Protein AF-A0A524HEV1-F1 (afdb_monomer_lite)

Foldseek 3Di:
DDDDDDPDDDDPVVVVVCVVVVVVVVPPDDDDDDDDPPPDPDPDDDPDDDDPPDPPPPPPDPDPDPDPPPDKDWDKDWDDWPFADPPDDDDVPDDDDTDTDMDGPIRDDDDPVDDDDDPDDDDPDDDD

Structure (mmCIF, N/CA/C/O backbone):
data_AF-A0A524HEV1-F1
#
_entry.id   AF-A0A524HEV1-F1
#
loop_
_atom_site.group_PDB
_atom_site.id
_atom_site.type_symbol
_atom_site.label_atom_id
_atom_site.label_alt_id
_atom_site.label_comp_id
_atom_site.label_asym_id
_atom_site.label_entity_id
_atom_site.label_seq_id
_atom_site.pdbx_PDB_ins_code
_atom_site.Cartn_x
_atom_site.Cartn_y
_atom_site.Cartn_z
_atom_site.occupancy
_atom_site.B_iso_or_equiv
_atom_site.auth_seq_id
_atom_site.auth_comp_id
_atom_site.auth_asym_id
_atom_site.auth_atom_id
_atom_site.pdbx_PDB_model_num
ATOM 1 N N . MET A 1 1 ? -58.837 -70.033 -0.507 1.00 38.84 1 MET A N 1
ATOM 2 C CA . MET A 1 1 ? -57.383 -69.985 -0.245 1.00 38.84 1 MET A CA 1
ATOM 3 C C . MET A 1 1 ? -57.008 -68.541 0.084 1.00 38.84 1 MET A C 1
ATOM 5 O O . MET A 1 1 ? -57.307 -67.668 -0.712 1.00 38.84 1 MET A O 1
ATOM 9 N N . THR A 1 2 ? -56.490 -68.334 1.303 1.00 41.75 2 THR A N 1
ATOM 10 C CA . THR A 1 2 ? -55.691 -67.195 1.828 1.00 41.75 2 THR A CA 1
ATOM 11 C C . THR A 1 2 ? -56.186 -65.741 1.677 1.00 41.75 2 THR A C 1
ATOM 13 O O . THR A 1 2 ? -55.829 -65.034 0.746 1.00 41.75 2 THR A O 1
ATOM 16 N N . ASN A 1 3 ? -56.967 -65.327 2.681 1.00 40.72 3 ASN A N 1
ATOM 17 C CA . ASN A 1 3 ? -56.810 -64.178 3.596 1.00 40.72 3 ASN A CA 1
ATOM 18 C C . ASN A 1 3 ? -56.110 -62.867 3.124 1.00 40.72 3 ASN A C 1
ATOM 20 O O . ASN A 1 3 ? -54.906 -62.891 2.861 1.00 40.72 3 ASN A O 1
ATOM 24 N N . PRO A 1 4 ? -56.803 -61.707 3.148 1.00 53.88 4 PRO A N 1
ATOM 25 C CA . PRO A 1 4 ? -56.199 -60.380 3.007 1.00 53.88 4 PRO A CA 1
ATOM 26 C C . PRO A 1 4 ? -55.561 -59.894 4.321 1.00 53.88 4 PRO A C 1
ATOM 28 O O . PRO A 1 4 ? -56.116 -60.053 5.407 1.00 53.88 4 PRO A O 1
ATOM 31 N N . LEU A 1 5 ? -54.375 -59.291 4.214 1.00 53.72 5 LEU A N 1
ATOM 32 C CA . LEU A 1 5 ? -53.616 -58.749 5.339 1.00 53.72 5 LEU A CA 1
ATOM 33 C C . LEU A 1 5 ? -54.269 -57.468 5.880 1.00 53.72 5 LEU A C 1
ATOM 35 O O . LEU A 1 5 ? -54.279 -56.423 5.235 1.00 53.72 5 LEU A O 1
ATOM 39 N N . GLU A 1 6 ? -54.778 -57.584 7.103 1.00 50.62 6 GLU A N 1
ATOM 40 C CA . GLU A 1 6 ? -55.087 -56.510 8.047 1.00 50.62 6 GLU A CA 1
ATOM 41 C C . GLU A 1 6 ? -53.934 -55.490 8.152 1.00 50.62 6 GLU A C 1
ATOM 43 O O . GLU A 1 6 ? -52.842 -55.802 8.635 1.00 50.62 6 GLU A O 1
ATOM 48 N N . MET A 1 7 ? -54.185 -54.240 7.750 1.00 52.22 7 MET A N 1
ATOM 49 C CA . MET A 1 7 ? -53.297 -53.113 8.038 1.00 52.22 7 MET A CA 1
ATOM 50 C C . MET A 1 7 ? -53.567 -52.601 9.454 1.00 52.22 7 MET A C 1
ATOM 52 O O . MET A 1 7 ? -54.513 -51.860 9.714 1.00 52.22 7 MET A O 1
ATOM 56 N N . LYS A 1 8 ? -52.714 -53.014 10.391 1.00 59.47 8 LYS A N 1
ATOM 57 C CA . LYS A 1 8 ? -52.804 -52.647 11.804 1.00 59.47 8 LYS A CA 1
ATOM 58 C C . LYS A 1 8 ? -52.299 -51.217 12.030 1.00 59.47 8 LYS A C 1
ATOM 60 O O . LYS A 1 8 ? -51.117 -50.933 11.855 1.00 59.47 8 LYS A O 1
ATOM 65 N N . ASN A 1 9 ? -53.205 -50.341 12.467 1.00 54.00 9 ASN A N 1
ATOM 66 C CA . ASN A 1 9 ? -52.960 -48.954 12.874 1.00 54.00 9 ASN A CA 1
ATOM 67 C C . ASN A 1 9 ? -51.729 -48.802 13.788 1.00 54.00 9 ASN A C 1
ATOM 69 O O . ASN A 1 9 ? -51.741 -49.189 14.963 1.00 54.00 9 ASN A O 1
ATOM 73 N N . ILE A 1 10 ? -50.685 -48.170 13.254 1.00 58.56 10 ILE A N 1
ATOM 74 C CA . ILE A 1 10 ? -49.459 -47.824 13.975 1.00 58.56 10 ILE A CA 1
ATOM 75 C C . ILE A 1 10 ? -49.755 -46.622 14.878 1.00 58.56 10 ILE A C 1
ATOM 77 O O . ILE A 1 10 ? -50.141 -45.548 14.422 1.00 58.56 10 ILE A O 1
ATOM 81 N N . ARG A 1 11 ? -49.606 -46.807 16.195 1.00 59.12 11 ARG A N 1
ATOM 82 C CA . ARG A 1 11 ? -49.895 -45.766 17.192 1.00 59.12 11 ARG A CA 1
ATOM 83 C C . ARG A 1 11 ? -48.795 -44.684 17.178 1.00 59.12 11 ARG A C 1
ATOM 85 O O . ARG A 1 11 ? -47.620 -45.029 17.311 1.00 59.12 11 ARG A O 1
ATOM 92 N N . PRO A 1 12 ? -49.138 -43.381 17.162 1.00 56.44 12 PRO A N 1
ATOM 93 C CA . PRO A 1 12 ? -48.182 -42.272 16.995 1.00 56.44 12 PRO A CA 1
ATOM 94 C C . PRO A 1 12 ? -47.154 -42.132 18.135 1.00 56.44 12 PRO A C 1
ATOM 96 O O . PRO A 1 12 ? -46.107 -41.516 17.964 1.00 56.44 12 PRO A O 1
ATOM 99 N N . LYS A 1 13 ? -47.400 -42.753 19.297 1.00 51.25 13 LYS A N 1
ATOM 100 C CA . LYS A 1 13 ? -46.475 -42.737 20.445 1.00 51.25 13 LYS A CA 1
ATOM 101 C C . LYS A 1 13 ? -45.233 -43.624 20.263 1.00 51.25 13 LYS A C 1
ATOM 103 O O . LYS A 1 13 ? -44.279 -43.464 21.021 1.00 51.25 13 LYS A O 1
ATOM 108 N N . LEU A 1 14 ? -45.226 -44.539 19.287 1.00 54.47 14 LEU A N 1
ATOM 109 C CA . LEU A 1 14 ? -44.059 -45.383 18.995 1.00 54.47 14 LEU A CA 1
ATOM 110 C C . LEU A 1 14 ? -42.977 -44.607 18.218 1.00 54.47 14 LEU A C 1
ATOM 112 O O . LEU A 1 14 ? -41.791 -44.799 18.464 1.00 54.47 14 LEU A O 1
ATOM 116 N N . LEU A 1 15 ? -43.388 -43.666 17.357 1.00 57.69 15 LEU A N 1
ATOM 117 C CA . LEU A 1 15 ? -42.491 -42.835 16.542 1.00 57.69 15 LEU A CA 1
ATOM 118 C C . LEU A 1 15 ? -41.665 -41.852 17.391 1.00 57.69 15 LEU A C 1
ATOM 120 O O . LEU A 1 15 ? -40.486 -41.644 17.128 1.00 57.69 15 LEU A O 1
ATOM 124 N N . ILE A 1 16 ? -42.244 -41.315 18.469 1.00 58.25 16 ILE A N 1
ATOM 125 C CA . ILE A 1 16 ? -41.573 -40.340 19.351 1.00 58.25 16 ILE A CA 1
ATOM 126 C C . ILE A 1 16 ? -40.484 -41.004 20.215 1.00 58.25 16 ILE A C 1
ATOM 128 O O . ILE A 1 16 ? -39.473 -40.382 20.526 1.00 58.25 16 ILE A O 1
ATOM 132 N N . ARG A 1 17 ? -40.646 -42.285 20.578 1.00 57.84 17 ARG A N 1
ATOM 133 C CA . ARG A 1 17 ? -39.644 -43.030 21.366 1.00 57.84 17 ARG A CA 1
ATOM 134 C C . ARG A 1 17 ? -38.478 -43.565 20.534 1.00 57.84 17 ARG A C 1
ATOM 136 O O . ARG A 1 17 ? -37.418 -43.821 21.093 1.00 57.84 17 ARG A O 1
ATOM 143 N N . ALA A 1 18 ? -38.660 -43.715 19.224 1.00 58.12 18 ALA A N 1
ATOM 144 C CA . ALA A 1 18 ? -37.612 -44.165 18.309 1.00 58.12 18 ALA A CA 1
ATOM 145 C C . ALA A 1 18 ? -36.705 -43.018 17.821 1.00 58.12 18 ALA A C 1
ATOM 147 O O . ALA A 1 18 ? -35.584 -43.267 17.388 1.00 58.12 18 ALA A O 1
ATOM 148 N N . TRP A 1 19 ? -37.153 -41.763 17.937 1.00 60.06 19 TRP A N 1
ATOM 149 C CA . TRP A 1 19 ? -36.406 -40.577 17.507 1.00 60.06 19 TRP A CA 1
ATOM 150 C C . TRP A 1 19 ? -35.032 -40.393 18.184 1.00 60.06 19 TRP A C 1
ATOM 152 O O . TRP A 1 19 ? -34.064 -40.155 17.463 1.00 60.06 19 TRP A O 1
ATOM 162 N N . PRO A 1 20 ? -34.867 -40.532 19.518 1.00 58.53 20 PRO A N 1
ATOM 163 C CA . PRO A 1 20 ? -33.542 -40.386 20.126 1.00 58.53 20 PRO A CA 1
ATOM 164 C C . PRO A 1 20 ? -32.585 -41.526 19.736 1.00 58.53 20 PRO A C 1
ATOM 166 O O . PRO A 1 20 ? -31.384 -41.302 19.650 1.00 58.53 20 PRO A O 1
ATOM 169 N N . LEU A 1 21 ? -33.102 -42.723 19.429 1.00 61.69 21 LEU A N 1
ATOM 170 C CA . LEU A 1 21 ? -32.310 -43.860 18.936 1.00 61.69 21 LEU A CA 1
ATOM 171 C C . LEU A 1 21 ? -31.855 -43.664 17.480 1.00 61.69 21 LEU A C 1
ATOM 173 O O . LEU A 1 21 ? -30.720 -43.994 17.146 1.00 61.69 21 LEU A O 1
ATOM 177 N N . LEU A 1 22 ? -32.703 -43.073 16.632 1.00 62.91 22 LEU A N 1
ATOM 178 C CA . LEU A 1 22 ? -32.360 -42.725 15.248 1.00 62.91 22 LEU A CA 1
ATOM 179 C C . LEU A 1 22 ? -31.273 -41.632 15.183 1.00 62.91 22 LEU A C 1
ATOM 181 O O . LEU A 1 22 ? -30.400 -41.670 14.320 1.00 62.91 22 LEU A O 1
ATOM 185 N N . LEU A 1 23 ? -31.301 -40.682 16.122 1.00 62.47 23 LEU A N 1
ATOM 186 C CA . LEU A 1 23 ? -30.361 -39.558 16.180 1.00 62.47 23 LEU A CA 1
ATOM 187 C C . LEU A 1 23 ? -28.955 -39.983 16.648 1.00 62.47 23 LEU A C 1
ATOM 189 O O . LEU A 1 23 ? -27.964 -39.434 16.178 1.00 62.47 23 LEU A O 1
ATOM 193 N N . VAL A 1 24 ? -28.857 -41.007 17.506 1.00 63.34 24 VAL A N 1
ATOM 194 C CA . VAL A 1 24 ? -27.575 -41.632 17.888 1.00 63.34 24 VAL A CA 1
ATOM 195 C C . VAL A 1 24 ? -26.977 -42.441 16.728 1.00 63.34 24 VAL A C 1
ATOM 197 O O . VAL A 1 24 ? -25.763 -42.442 16.548 1.00 63.34 24 VAL A O 1
ATOM 200 N N . PHE A 1 25 ? -27.810 -43.075 15.895 1.00 61.59 25 PHE A N 1
ATOM 201 C CA . PHE A 1 25 ? -27.349 -43.856 14.739 1.00 61.59 25 PHE A CA 1
ATOM 202 C C . PHE A 1 25 ? -26.768 -42.982 13.608 1.00 61.59 25 PHE A C 1
ATOM 204 O O . PHE A 1 25 ? -25.887 -43.432 12.882 1.00 61.59 25 PHE A O 1
ATOM 211 N N . LEU A 1 26 ? -27.209 -41.723 13.483 1.00 61.78 26 LEU A N 1
ATOM 212 C CA . LEU A 1 26 ? -26.690 -40.763 12.495 1.00 61.78 26 LEU A CA 1
ATOM 213 C C . LEU A 1 26 ? -25.335 -40.135 12.877 1.00 61.78 26 LEU A C 1
ATOM 215 O O . LEU A 1 26 ? -24.694 -39.532 12.021 1.00 61.78 26 LEU A O 1
ATOM 219 N N . LEU A 1 27 ? -24.882 -40.270 14.130 1.00 61.09 27 LEU A N 1
ATOM 220 C CA . LEU A 1 27 ? -23.619 -39.687 14.614 1.00 61.09 27 LEU A CA 1
ATOM 221 C C . LEU A 1 27 ? -22.425 -40.658 14.580 1.00 61.09 27 LEU A C 1
ATOM 223 O O . LEU A 1 27 ? -21.313 -40.267 14.934 1.00 61.09 27 LEU A O 1
ATOM 227 N N . VAL A 1 28 ? -22.605 -41.901 14.123 1.00 67.00 28 VAL A N 1
ATOM 228 C CA . VAL A 1 28 ? -21.487 -42.838 13.916 1.00 67.00 28 VAL A CA 1
ATOM 229 C C . VAL A 1 28 ? -20.881 -42.594 12.531 1.00 67.00 28 VAL A C 1
ATOM 231 O O . VAL A 1 28 ? -21.165 -43.296 11.564 1.00 67.00 28 VAL A O 1
ATOM 234 N N . GLY A 1 29 ? -20.057 -41.550 12.430 1.00 59.09 29 GLY A N 1
ATOM 235 C CA . GLY A 1 29 ? -19.165 -41.336 11.292 1.00 59.09 29 GLY A CA 1
ATOM 236 C C . GLY A 1 29 ? -18.064 -42.400 11.267 1.00 59.09 29 GLY A C 1
ATOM 237 O O . GLY A 1 29 ? -17.481 -42.730 12.300 1.00 59.09 29 GLY A O 1
ATOM 238 N N . CYS A 1 30 ? -17.804 -42.965 10.088 1.00 64.69 30 CYS A N 1
ATOM 239 C CA . CYS A 1 30 ? -16.790 -43.995 9.885 1.00 64.69 30 CYS A CA 1
ATOM 240 C C . CYS A 1 30 ? -15.384 -43.492 10.245 1.00 64.69 30 CYS A C 1
ATOM 242 O O . CYS A 1 30 ? -14.970 -42.397 9.872 1.00 64.69 30 CYS A O 1
ATOM 244 N N . GLN A 1 31 ? -14.670 -44.350 10.967 1.00 67.06 31 GLN A N 1
ATOM 245 C CA . GLN A 1 31 ? -13.319 -44.178 11.483 1.00 67.06 31 GLN A CA 1
ATOM 246 C C . GLN A 1 31 ? -12.291 -44.208 10.340 1.00 67.06 31 GLN A C 1
ATOM 248 O O . GLN A 1 31 ? -12.446 -44.966 9.381 1.00 67.06 31 GLN A O 1
ATOM 253 N N . SER A 1 32 ? -11.231 -43.407 10.458 1.00 60.97 32 SER A N 1
ATOM 254 C CA . SER A 1 32 ? -10.091 -43.388 9.538 1.00 60.97 32 SER A CA 1
ATOM 255 C C . SER A 1 32 ? -9.393 -44.751 9.524 1.00 60.97 32 SER A C 1
ATOM 257 O O . SER A 1 32 ? -8.624 -45.078 10.427 1.00 60.97 32 SER A O 1
ATOM 259 N N . GLY A 1 33 ? -9.657 -45.556 8.497 1.00 60.47 33 GLY A N 1
ATOM 260 C CA . GLY A 1 33 ? -8.910 -46.779 8.229 1.00 60.47 33 GLY A CA 1
ATOM 261 C C . GLY A 1 33 ? -7.529 -46.447 7.670 1.00 60.47 33 GLY A C 1
ATOM 262 O O . GLY A 1 33 ? -7.362 -46.368 6.457 1.00 60.47 33 GLY A O 1
ATOM 263 N N . ALA A 1 34 ? -6.540 -46.256 8.542 1.00 64.50 34 ALA A N 1
ATOM 264 C CA . ALA A 1 34 ? -5.137 -46.312 8.151 1.00 64.50 34 ALA A CA 1
ATOM 265 C C . ALA A 1 34 ? -4.753 -47.789 7.973 1.00 64.50 34 ALA A C 1
ATOM 267 O O . ALA A 1 34 ? -4.568 -48.512 8.949 1.00 64.50 34 ALA A O 1
ATOM 268 N N . SER A 1 35 ? -4.678 -48.249 6.726 1.00 57.31 35 SER A N 1
ATOM 269 C CA . SER A 1 35 ? -3.949 -49.473 6.388 1.00 57.31 35 SER A CA 1
ATOM 270 C C . SER A 1 35 ? -2.595 -49.038 5.850 1.00 57.31 35 SER A C 1
ATOM 272 O O . SER A 1 35 ? -2.481 -48.602 4.711 1.00 57.31 35 SER A O 1
ATOM 274 N N . ASP A 1 36 ? -1.592 -49.075 6.721 1.00 62.78 36 ASP A N 1
ATOM 275 C CA . ASP A 1 36 ? -0.192 -48.952 6.335 1.00 62.78 36 ASP A CA 1
ATOM 276 C C . ASP A 1 36 ? 0.254 -50.306 5.762 1.00 62.78 36 ASP A C 1
ATOM 278 O O . ASP A 1 36 ? 0.287 -51.294 6.507 1.00 62.78 36 ASP A O 1
ATOM 282 N N . PRO A 1 37 ? 0.539 -50.438 4.455 1.00 64.69 37 PRO A N 1
ATOM 283 C CA . PRO A 1 37 ? 1.265 -51.598 3.986 1.00 64.69 37 PRO A CA 1
ATOM 284 C C . PRO A 1 37 ? 2.713 -51.442 4.448 1.00 64.69 37 PRO A C 1
ATOM 286 O O . PRO A 1 37 ? 3.479 -50.661 3.888 1.00 64.69 37 PRO A O 1
ATOM 289 N N . THR A 1 38 ? 3.109 -52.226 5.451 1.00 62.16 38 THR A N 1
ATOM 290 C CA . THR A 1 38 ? 4.520 -52.443 5.775 1.00 62.16 38 THR A CA 1
ATOM 291 C C . THR A 1 38 ? 5.216 -53.062 4.560 1.00 62.16 38 THR A C 1
ATOM 293 O O . THR A 1 38 ? 5.269 -54.281 4.396 1.00 62.16 38 THR A O 1
ATOM 296 N N . ILE A 1 39 ? 5.746 -52.214 3.680 1.00 65.44 39 ILE A N 1
ATOM 297 C CA . ILE A 1 39 ? 6.718 -52.608 2.668 1.00 65.44 39 ILE A CA 1
ATOM 298 C C . ILE A 1 39 ? 8.006 -52.900 3.434 1.00 65.44 39 ILE A C 1
ATOM 300 O O . ILE A 1 39 ? 8.683 -51.989 3.907 1.00 65.44 39 ILE A O 1
ATOM 304 N N . THR A 1 40 ? 8.334 -54.181 3.592 1.00 68.56 40 THR A N 1
ATOM 305 C CA . THR A 1 40 ? 9.695 -54.581 3.959 1.00 68.56 40 THR A CA 1
ATOM 306 C C . THR A 1 40 ? 10.595 -54.219 2.779 1.00 68.56 40 THR A C 1
ATOM 308 O O . THR A 1 40 ? 10.350 -54.724 1.683 1.00 68.56 40 THR A O 1
ATOM 311 N N . PRO A 1 41 ? 11.603 -53.344 2.937 1.00 65.56 41 PRO A N 1
ATOM 312 C CA . PRO A 1 41 ? 12.548 -53.094 1.865 1.00 65.56 41 PRO A CA 1
ATOM 313 C C . PRO A 1 41 ? 13.375 -54.365 1.666 1.00 65.56 41 PRO A C 1
ATOM 315 O O . PRO A 1 41 ? 14.167 -54.743 2.530 1.00 65.56 41 PRO A O 1
ATOM 318 N N . GLU A 1 42 ? 13.175 -55.046 0.542 1.00 68.88 42 GLU A N 1
ATOM 319 C CA . GLU A 1 42 ? 14.110 -56.058 0.069 1.00 68.88 42 GLU A CA 1
ATOM 320 C C . GLU A 1 42 ? 15.434 -55.342 -0.226 1.00 68.88 42 GLU A C 1
ATOM 322 O O . GLU A 1 42 ? 15.500 -54.419 -1.042 1.00 68.88 42 GLU A O 1
ATOM 327 N N . ALA A 1 43 ? 16.486 -55.699 0.509 1.00 69.12 43 ALA A N 1
ATOM 328 C CA . ALA A 1 43 ? 17.812 -55.138 0.307 1.00 69.12 43 ALA A CA 1
ATOM 329 C C . ALA A 1 43 ? 18.392 -55.690 -1.002 1.00 69.12 43 ALA A C 1
ATOM 331 O O . ALA A 1 43 ? 19.134 -56.672 -1.011 1.00 69.12 43 ALA A O 1
ATOM 332 N N . HIS A 1 44 ? 18.054 -55.059 -2.124 1.00 66.56 44 HIS A N 1
ATOM 333 C CA . HIS A 1 44 ? 18.763 -55.274 -3.375 1.00 66.56 44 HIS A CA 1
ATOM 334 C C . HIS A 1 44 ? 20.168 -54.674 -3.244 1.00 66.56 44 HIS A C 1
ATOM 336 O O . HIS A 1 44 ? 20.337 -53.468 -3.064 1.00 66.56 44 HIS A O 1
ATOM 342 N N . PHE A 1 45 ? 21.189 -55.527 -3.323 1.00 68.81 45 PHE A N 1
ATOM 343 C CA . PHE A 1 45 ? 22.583 -55.108 -3.402 1.00 68.81 45 PHE A CA 1
ATOM 344 C C . PHE A 1 45 ? 22.811 -54.360 -4.725 1.00 68.81 45 PHE A C 1
ATOM 346 O O . PHE A 1 45 ? 22.853 -54.972 -5.792 1.00 68.81 45 PHE A O 1
ATOM 353 N N . LEU A 1 46 ? 22.944 -53.034 -4.660 1.00 64.00 46 LEU A N 1
ATOM 354 C CA . LEU A 1 46 ? 23.457 -52.226 -5.764 1.00 64.00 46 LEU A CA 1
ATOM 355 C C . LEU A 1 46 ? 24.993 -52.199 -5.654 1.00 64.00 46 LEU A C 1
ATOM 357 O O . LEU A 1 46 ? 25.505 -51.782 -4.613 1.00 64.00 46 LEU A O 1
ATOM 361 N N . PRO A 1 47 ? 25.752 -52.636 -6.676 1.00 74.25 47 PRO A N 1
ATOM 362 C CA . PRO A 1 47 ? 27.203 -52.488 -6.662 1.00 74.25 47 PRO A CA 1
ATOM 363 C C . PRO A 1 47 ? 27.570 -50.992 -6.632 1.00 74.25 47 PRO A C 1
ATOM 365 O O . PRO A 1 47 ? 26.917 -50.201 -7.321 1.00 74.25 47 PRO A O 1
ATOM 368 N N . PRO A 1 48 ? 28.619 -50.571 -5.899 1.00 62.97 48 PRO A N 1
ATOM 369 C CA . PRO A 1 48 ? 29.087 -49.193 -5.965 1.00 62.97 48 PRO A CA 1
ATOM 370 C C . PRO A 1 48 ? 29.563 -48.904 -7.391 1.00 62.97 48 PRO A C 1
ATOM 372 O O . PRO A 1 48 ? 30.533 -49.498 -7.856 1.00 62.97 48 PRO A O 1
ATOM 375 N N . THR A 1 49 ? 28.870 -48.012 -8.098 1.00 66.12 49 THR A N 1
ATOM 376 C CA . THR A 1 49 ? 29.282 -47.565 -9.432 1.00 66.12 49 THR A CA 1
ATOM 377 C C . THR A 1 49 ? 29.402 -46.045 -9.442 1.00 66.12 49 THR A C 1
ATOM 379 O O . THR A 1 49 ? 28.413 -45.342 -9.267 1.00 66.12 49 THR A O 1
ATOM 382 N N . ALA A 1 50 ? 30.643 -45.607 -9.679 1.00 60.62 50 ALA A N 1
ATOM 383 C CA . ALA A 1 50 ? 31.175 -44.246 -9.781 1.00 60.62 50 ALA A CA 1
ATOM 384 C C . ALA A 1 50 ? 31.248 -43.424 -8.476 1.00 60.62 50 ALA A C 1
ATOM 386 O O . ALA A 1 50 ? 30.265 -42.930 -7.936 1.00 60.62 50 ALA A O 1
ATOM 387 N N . ASP A 1 51 ? 32.492 -43.263 -8.033 1.00 58.97 51 ASP A N 1
ATOM 388 C CA . ASP A 1 51 ? 32.986 -42.390 -6.975 1.00 58.97 51 ASP A CA 1
ATOM 389 C C . ASP A 1 51 ? 32.762 -40.899 -7.319 1.00 58.97 51 ASP A C 1
ATOM 391 O O . ASP A 1 51 ? 33.302 -40.423 -8.323 1.00 58.97 51 ASP A O 1
ATOM 395 N N . PRO A 1 52 ? 32.004 -40.121 -6.524 1.00 61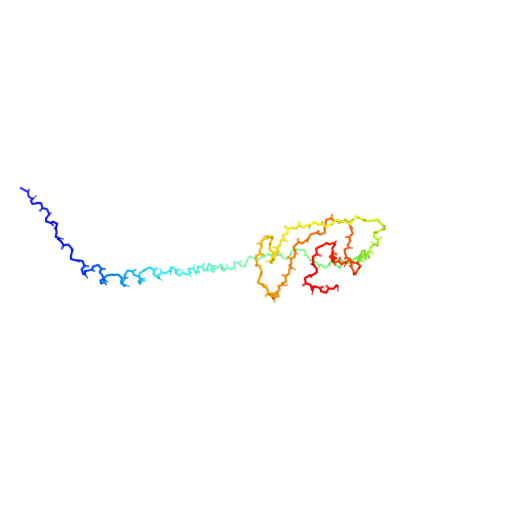.00 52 PRO A N 1
ATOM 396 C CA . PRO A 1 52 ? 31.963 -38.670 -6.641 1.00 61.00 52 PRO A CA 1
ATOM 397 C C . PRO A 1 52 ? 33.146 -38.056 -5.876 1.00 61.00 52 PRO A C 1
ATOM 399 O O . PRO A 1 52 ? 32.964 -37.262 -4.958 1.00 61.00 52 PRO A O 1
ATOM 402 N N . SER A 1 53 ? 34.371 -38.420 -6.250 1.00 62.09 53 SER A N 1
ATOM 403 C CA . SER A 1 53 ? 35.594 -37.801 -5.731 1.00 62.09 53 SER A CA 1
ATOM 404 C C . SER A 1 53 ? 36.436 -37.256 -6.880 1.00 62.09 53 SER A C 1
ATOM 406 O O . SER A 1 53 ? 37.600 -37.585 -7.085 1.00 62.09 53 SER A O 1
ATOM 408 N N . ALA A 1 54 ? 35.818 -36.372 -7.658 1.00 63.03 54 ALA A N 1
ATOM 409 C CA . ALA A 1 54 ? 36.545 -35.257 -8.236 1.00 63.03 54 ALA A CA 1
ATOM 410 C C . ALA A 1 54 ? 36.113 -34.013 -7.451 1.00 63.03 54 ALA A C 1
ATOM 412 O O . ALA A 1 54 ? 34.910 -33.739 -7.398 1.00 63.03 54 ALA A O 1
ATOM 413 N N . PRO A 1 55 ? 37.029 -33.239 -6.842 1.00 59.78 55 PRO A N 1
ATOM 414 C CA . PRO A 1 55 ? 36.676 -31.917 -6.360 1.00 59.78 55 PRO A CA 1
ATOM 415 C C . PRO A 1 55 ? 36.303 -31.082 -7.587 1.00 59.78 55 PRO A C 1
ATOM 417 O O . PRO A 1 55 ? 37.165 -30.571 -8.303 1.00 59.78 55 PRO A O 1
ATOM 420 N N . GLN A 1 56 ? 35.005 -30.964 -7.868 1.00 63.28 56 GLN A N 1
ATOM 421 C CA . GLN A 1 56 ? 34.515 -29.920 -8.749 1.00 63.28 56 GLN A CA 1
ATOM 422 C C . GLN A 1 56 ? 34.750 -28.611 -8.010 1.00 63.28 56 GLN A C 1
ATOM 424 O O . GLN A 1 56 ? 33.949 -28.162 -7.194 1.00 63.28 56 GLN A O 1
ATOM 429 N N . ASN A 1 57 ? 35.902 -28.014 -8.292 1.00 64.94 57 ASN A N 1
ATOM 430 C CA . ASN A 1 57 ? 36.204 -26.638 -7.970 1.00 64.94 57 ASN A CA 1
ATOM 431 C C . ASN A 1 57 ? 35.297 -25.768 -8.856 1.00 64.94 57 ASN A C 1
ATOM 433 O O . ASN A 1 57 ? 35.742 -25.173 -9.837 1.00 64.94 57 ASN A O 1
ATOM 437 N N . ALA A 1 58 ? 33.993 -25.771 -8.568 1.00 65.19 58 ALA A N 1
ATOM 438 C CA . ALA A 1 58 ? 33.053 -24.828 -9.134 1.00 65.19 58 ALA A CA 1
ATOM 439 C C . ALA A 1 58 ? 33.510 -23.457 -8.641 1.00 65.19 58 ALA A C 1
ATOM 441 O O . ALA A 1 58 ? 33.337 -23.109 -7.473 1.00 65.19 58 ALA A O 1
ATOM 442 N N . ALA A 1 59 ? 34.190 -22.715 -9.512 1.00 70.38 59 ALA A N 1
ATOM 443 C CA . ALA A 1 59 ? 34.482 -21.321 -9.258 1.00 70.38 59 ALA A CA 1
ATOM 444 C C . ALA A 1 59 ? 33.151 -20.644 -8.914 1.00 70.38 59 ALA A C 1
ATOM 446 O O . ALA A 1 59 ? 32.204 -20.713 -9.699 1.00 70.38 59 ALA A O 1
ATOM 447 N N . LEU A 1 60 ? 33.069 -20.048 -7.724 1.00 67.56 60 LEU A N 1
ATOM 448 C CA . LEU A 1 60 ? 31.958 -19.191 -7.341 1.00 67.56 60 LEU A CA 1
ATOM 449 C C . LEU A 1 60 ? 31.904 -18.071 -8.384 1.00 67.56 60 LEU A C 1
ATOM 451 O O . LEU A 1 60 ? 32.711 -17.142 -8.336 1.00 67.56 60 LEU A O 1
ATOM 455 N N . LEU A 1 61 ? 31.010 -18.182 -9.371 1.00 74.38 61 LEU A N 1
ATOM 456 C CA . LEU A 1 61 ? 30.687 -17.036 -10.205 1.00 74.38 61 LEU A CA 1
ATOM 457 C C . LEU A 1 61 ? 30.177 -15.957 -9.247 1.00 74.38 61 LEU A C 1
ATOM 459 O O . LEU A 1 61 ? 29.288 -16.249 -8.441 1.00 74.38 61 LEU A O 1
ATOM 463 N N . PRO A 1 62 ? 30.742 -14.739 -9.279 1.00 73.94 62 PRO A N 1
ATOM 464 C CA . PRO A 1 62 ? 30.216 -13.661 -8.466 1.00 73.94 62 PRO A CA 1
ATOM 465 C C . PRO A 1 62 ? 28.744 -13.482 -8.834 1.00 73.94 62 PRO A C 1
ATOM 467 O O . PRO A 1 62 ? 28.414 -13.295 -10.007 1.00 73.94 62 PRO A O 1
ATOM 470 N N . THR A 1 63 ? 27.860 -13.571 -7.838 1.00 77.75 63 THR A N 1
ATOM 471 C CA . THR A 1 63 ? 26.459 -13.185 -7.999 1.00 77.75 63 THR A CA 1
ATOM 472 C C . THR A 1 63 ? 26.455 -11.786 -8.611 1.00 77.75 63 THR A C 1
ATOM 474 O O . THR A 1 63 ? 27.116 -10.904 -8.048 1.00 77.75 63 THR A O 1
ATOM 477 N N . PRO A 1 64 ? 25.793 -11.559 -9.762 1.00 70.88 64 PRO A N 1
ATOM 478 C CA . PRO A 1 64 ? 25.764 -10.232 -10.352 1.00 70.88 64 PRO A CA 1
ATOM 479 C C . PRO A 1 64 ? 25.207 -9.269 -9.304 1.00 70.88 64 PRO A C 1
ATOM 481 O O . PRO A 1 64 ? 24.115 -9.479 -8.773 1.00 70.88 64 PRO A O 1
ATOM 484 N N . LEU A 1 65 ? 25.990 -8.243 -8.964 1.00 71.88 65 LEU A N 1
ATOM 485 C CA . LEU A 1 65 ? 25.518 -7.165 -8.105 1.00 71.88 65 LEU A CA 1
ATOM 486 C C . LEU A 1 65 ? 24.273 -6.561 -8.776 1.00 71.88 65 LEU A C 1
ATOM 488 O O . LEU A 1 65 ? 24.291 -6.417 -10.005 1.00 71.88 65 LEU A O 1
ATOM 492 N N . PRO A 1 66 ? 23.210 -6.207 -8.028 1.00 67.19 66 PRO A N 1
ATOM 493 C CA . PRO A 1 66 ? 22.058 -5.524 -8.602 1.00 67.19 66 PRO A CA 1
ATOM 494 C C . PRO A 1 66 ? 22.541 -4.325 -9.422 1.00 67.19 66 PRO A C 1
ATOM 496 O O . PRO A 1 66 ? 23.111 -3.369 -8.895 1.00 67.19 66 PRO A O 1
ATOM 499 N N . THR A 1 67 ? 22.373 -4.411 -10.740 1.00 63.25 67 THR A N 1
ATOM 500 C CA . THR A 1 67 ? 22.713 -3.328 -11.655 1.00 63.25 67 THR A CA 1
ATOM 501 C C . THR A 1 67 ? 21.581 -2.321 -11.592 1.00 63.25 67 THR A C 1
ATOM 503 O O . THR A 1 67 ? 20.411 -2.662 -11.750 1.00 63.25 67 THR A O 1
ATOM 506 N N . ARG A 1 68 ? 21.913 -1.060 -11.308 1.00 62.28 68 ARG A N 1
ATOM 507 C CA . ARG A 1 68 ? 20.928 0.021 -11.292 1.00 62.28 68 ARG A CA 1
ATOM 508 C C . ARG A 1 68 ? 20.372 0.171 -12.712 1.00 62.28 68 ARG A C 1
ATOM 510 O O . ARG A 1 68 ? 21.095 0.614 -13.601 1.00 62.28 68 ARG A O 1
ATOM 517 N N . GLN A 1 69 ? 19.115 -0.211 -12.931 1.00 66.81 69 GLN A N 1
ATOM 518 C CA . GLN A 1 69 ? 18.433 0.010 -14.207 1.00 66.81 69 GLN A CA 1
ATOM 519 C C . GLN A 1 69 ? 18.283 1.521 -14.417 1.00 66.81 69 GLN A C 1
ATOM 521 O O . GLN A 1 69 ? 17.567 2.190 -13.677 1.00 66.81 69 GLN A O 1
ATOM 526 N N . ALA A 1 70 ? 19.022 2.072 -15.384 1.00 71.38 70 ALA A N 1
ATOM 527 C CA . ALA A 1 70 ? 19.033 3.509 -15.670 1.00 71.38 70 ALA A CA 1
ATOM 528 C C . ALA A 1 70 ? 17.696 4.000 -16.252 1.00 71.38 70 ALA A C 1
ATOM 530 O O . ALA A 1 70 ? 17.334 5.160 -16.075 1.00 71.38 70 ALA A O 1
ATOM 531 N N . SER A 1 71 ? 16.959 3.103 -16.908 1.00 84.31 71 SER A N 1
ATOM 532 C CA . SER A 1 71 ? 15.582 3.295 -17.342 1.00 84.31 71 SER A CA 1
ATOM 533 C C . SER A 1 71 ? 14.745 2.093 -16.912 1.00 84.31 71 SER A C 1
ATOM 535 O O . SER A 1 71 ? 15.131 0.935 -17.089 1.00 84.31 71 SER A O 1
ATOM 537 N N . CYS A 1 72 ? 13.599 2.377 -16.312 1.00 90.81 72 CYS A N 1
ATOM 538 C CA . CYS A 1 72 ? 12.585 1.393 -15.981 1.00 90.81 72 CYS A CA 1
ATOM 539 C C . CYS A 1 72 ? 11.208 2.064 -16.043 1.00 90.81 72 CYS A C 1
ATOM 541 O O . CYS A 1 72 ? 11.102 3.292 -16.051 1.00 90.81 72 CYS A O 1
ATOM 543 N N . GLU A 1 73 ? 10.165 1.251 -16.125 1.00 95.38 73 GLU A N 1
ATOM 544 C CA . GLU A 1 73 ? 8.776 1.685 -16.202 1.00 95.38 73 GLU A CA 1
ATOM 545 C C . GLU A 1 73 ? 8.055 1.332 -14.904 1.00 95.38 73 GLU A C 1
ATOM 547 O O . GLU A 1 73 ? 8.148 0.203 -14.409 1.00 95.38 73 GLU A O 1
ATOM 552 N N . ASN A 1 74 ? 7.348 2.318 -14.356 1.00 94.88 74 ASN A N 1
ATOM 553 C CA . ASN A 1 74 ? 6.520 2.155 -13.174 1.00 94.88 74 ASN A CA 1
ATOM 554 C C . ASN A 1 74 ? 5.142 1.6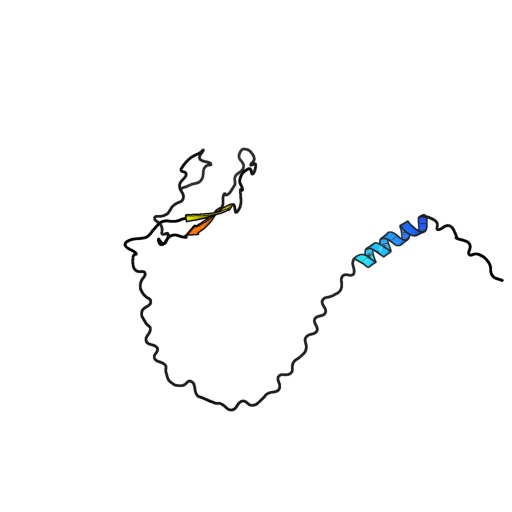62 -13.581 1.00 94.88 74 ASN A C 1
ATOM 556 O O . ASN A 1 74 ? 4.383 2.411 -14.188 1.00 94.88 74 ASN A O 1
ATOM 560 N N . GLN A 1 75 ? 4.806 0.438 -13.187 1.00 96.94 75 GLN A N 1
ATOM 561 C CA . GLN A 1 75 ? 3.488 -0.126 -13.430 1.00 96.94 75 GLN A CA 1
ATOM 562 C C . GLN A 1 75 ? 3.028 -0.916 -12.203 1.00 96.94 75 GLN A C 1
ATOM 564 O O . GLN A 1 75 ? 3.629 -1.914 -11.805 1.00 96.94 75 GLN A O 1
ATOM 569 N N . LEU A 1 76 ? 1.939 -0.447 -11.599 1.00 97.69 76 LEU A N 1
ATOM 570 C CA . LEU A 1 76 ? 1.255 -1.105 -10.494 1.00 97.69 76 LEU A CA 1
ATOM 571 C C . LEU A 1 76 ? -0.094 -1.591 -10.998 1.00 97.69 76 LEU A C 1
ATOM 573 O O . LEU A 1 76 ? -0.827 -0.835 -11.637 1.00 97.69 76 LEU A O 1
ATOM 577 N N . VAL A 1 77 ? -0.441 -2.833 -10.673 1.00 98.31 77 VAL A N 1
ATOM 578 C CA . VAL A 1 77 ? -1.768 -3.371 -10.968 1.00 98.31 77 VAL A CA 1
ATOM 579 C C . VAL A 1 77 ? -2.480 -3.772 -9.687 1.00 98.31 77 VAL A C 1
ATOM 581 O O . VAL A 1 77 ? -1.958 -4.531 -8.871 1.00 98.31 77 VAL A O 1
ATOM 584 N N . PHE A 1 78 ? -3.693 -3.249 -9.525 1.00 98.06 78 PHE A N 1
ATOM 585 C CA . PHE A 1 78 ? -4.620 -3.661 -8.481 1.00 98.06 78 PHE A CA 1
ATOM 586 C C . PHE A 1 78 ? -5.187 -5.049 -8.795 1.00 98.06 78 PHE A C 1
ATOM 588 O O . PHE A 1 78 ? -5.541 -5.339 -9.940 1.00 98.06 78 PHE A O 1
ATOM 595 N N . ARG A 1 79 ? -5.260 -5.912 -7.779 1.00 98.25 79 ARG A N 1
ATOM 596 C CA . ARG A 1 79 ? -5.832 -7.256 -7.900 1.00 98.25 79 ARG A CA 1
ATOM 597 C C . ARG A 1 79 ? -7.094 -7.424 -7.082 1.00 98.25 79 ARG A C 1
ATOM 599 O O . ARG A 1 79 ? -8.056 -7.960 -7.616 1.00 98.25 79 ARG A O 1
ATOM 606 N N . ASP A 1 80 ? -7.062 -7.022 -5.814 1.00 98.50 80 ASP A N 1
ATOM 607 C CA . ASP A 1 80 ? -8.188 -7.258 -4.915 1.00 98.50 80 ASP A CA 1
ATOM 608 C C . ASP A 1 80 ? -8.162 -6.373 -3.664 1.00 98.50 80 ASP A C 1
ATO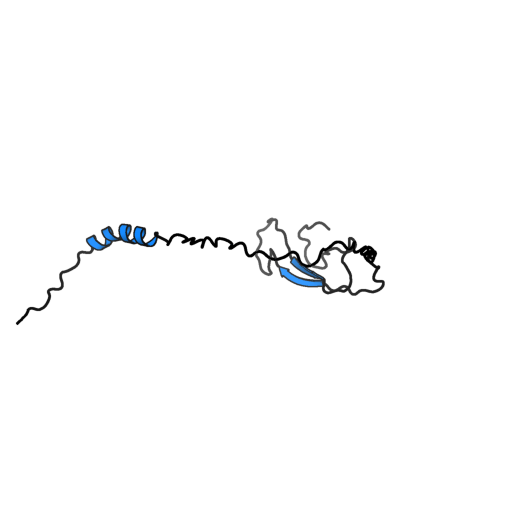M 610 O O . ASP A 1 80 ? -7.097 -5.943 -3.197 1.00 98.50 80 ASP A O 1
ATOM 614 N N . ASP A 1 81 ? -9.341 -6.160 -3.091 1.00 98.44 81 ASP A N 1
ATOM 615 C CA . ASP A 1 81 ? -9.511 -5.617 -1.750 1.00 98.44 81 ASP A CA 1
ATOM 616 C C . ASP A 1 81 ? -9.476 -6.757 -0.730 1.00 98.44 81 ASP A C 1
ATOM 618 O O . ASP A 1 81 ? -10.362 -7.603 -0.672 1.00 98.44 81 ASP A O 1
ATOM 622 N N . LEU A 1 82 ? -8.469 -6.764 0.144 1.00 98.31 82 LEU A N 1
ATOM 623 C CA . LEU A 1 82 ? -8.279 -7.856 1.104 1.00 98.31 82 LEU A CA 1
ATOM 624 C C . LEU A 1 82 ? -9.072 -7.687 2.408 1.00 98.31 82 LEU A C 1
ATOM 626 O O . LEU A 1 82 ? -9.082 -8.599 3.236 1.00 98.31 82 LEU A O 1
ATOM 630 N N . THR A 1 83 ? -9.650 -6.511 2.668 1.00 97.25 83 THR A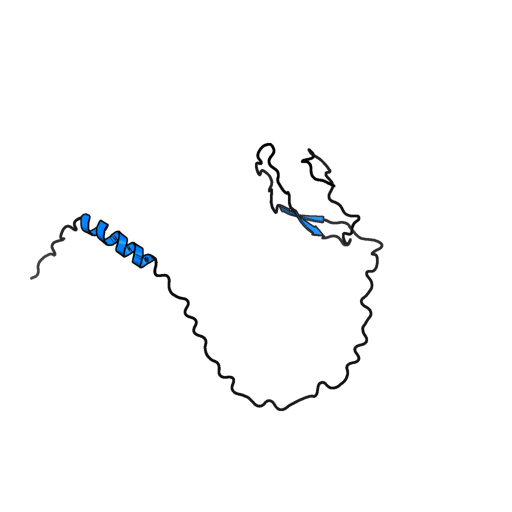 N 1
ATOM 631 C CA . THR A 1 83 ? -10.388 -6.247 3.921 1.00 97.25 83 THR A CA 1
ATOM 632 C C . THR A 1 83 ? -11.684 -5.490 3.726 1.00 97.25 83 THR A C 1
ATOM 634 O O . THR A 1 83 ? -12.721 -5.965 4.169 1.00 97.25 83 THR A O 1
ATOM 637 N N . VAL A 1 84 ? -11.622 -4.313 3.108 1.00 96.88 84 VAL A N 1
ATOM 638 C CA . VAL A 1 84 ? -12.773 -3.418 2.955 1.00 96.88 84 VAL A CA 1
ATOM 639 C C . VAL A 1 84 ? -13.086 -3.313 1.466 1.00 96.88 84 VAL A C 1
ATOM 641 O O . VAL A 1 84 ? -12.445 -2.499 0.805 1.00 96.88 84 VAL A O 1
ATOM 644 N N . PRO A 1 85 ? -13.983 -4.148 0.916 1.00 97.31 85 PRO A N 1
ATOM 645 C CA . PRO A 1 85 ? -14.419 -4.036 -0.469 1.00 97.31 85 PRO A CA 1
ATOM 646 C C . PRO A 1 85 ? -15.303 -2.802 -0.671 1.00 97.31 85 PRO A C 1
ATOM 648 O O . PRO A 1 85 ? -15.821 -2.212 0.285 1.00 97.31 85 PRO A O 1
ATOM 651 N N . ASP A 1 86 ? -15.501 -2.429 -1.929 1.00 96.75 86 ASP A N 1
ATOM 652 C CA . ASP A 1 86 ? -16.379 -1.321 -2.287 1.00 96.75 86 ASP A CA 1
ATOM 653 C C . ASP A 1 86 ? -17.817 -1.543 -1.799 1.00 96.75 86 ASP A C 1
ATOM 655 O O . ASP A 1 86 ? -18.385 -2.632 -1.895 1.00 96.75 86 ASP A O 1
ATOM 659 N N . GLY A 1 87 ? -18.411 -0.478 -1.258 1.00 95.88 87 GLY A N 1
ATOM 660 C CA . GLY A 1 87 ? -19.766 -0.502 -0.705 1.00 95.88 87 GLY A CA 1
ATOM 661 C C . GLY A 1 87 ? -19.886 -1.144 0.680 1.00 95.88 87 GLY A C 1
ATOM 662 O O . GLY A 1 87 ? -20.993 -1.182 1.211 1.00 95.88 87 GLY A O 1
ATOM 663 N N . MET A 1 88 ? -18.790 -1.615 1.288 1.00 96.69 88 MET A N 1
ATOM 664 C CA . MET A 1 88 ? -18.817 -2.049 2.686 1.00 96.69 88 MET A CA 1
ATOM 665 C C . MET A 1 88 ? -19.203 -0.875 3.595 1.00 96.69 88 MET A C 1
ATOM 667 O O . MET A 1 88 ? -18.567 0.179 3.585 1.00 96.69 88 MET A O 1
ATOM 671 N N . GLU A 1 89 ? -20.237 -1.079 4.406 1.00 96.31 89 GLU A N 1
ATOM 672 C CA . GLU A 1 89 ? -20.647 -0.126 5.432 1.00 96.31 89 GLU A CA 1
ATOM 673 C C . GLU A 1 89 ? -19.727 -0.228 6.655 1.00 96.31 89 GLU A C 1
ATOM 675 O O . GLU A 1 89 ? -19.367 -1.322 7.088 1.00 96.31 89 GLU A O 1
ATOM 680 N N . VAL A 1 90 ? -19.368 0.924 7.222 1.00 95.44 90 VAL A N 1
ATOM 681 C CA . VAL A 1 90 ? -18.583 1.040 8.459 1.00 95.44 90 VAL A CA 1
ATOM 682 C C . VAL A 1 90 ? -19.315 1.953 9.434 1.00 95.44 90 VAL A C 1
ATOM 684 O O . VAL A 1 90 ? -19.946 2.933 9.021 1.00 95.44 90 VAL A O 1
ATOM 687 N N . LEU A 1 91 ? -19.258 1.646 10.730 1.00 96.56 91 LEU A N 1
ATOM 688 C CA . LEU A 1 91 ? -19.941 2.454 11.737 1.00 96.56 91 LEU A CA 1
ATOM 689 C C . LEU A 1 91 ? -19.204 3.782 11.991 1.00 96.56 91 LEU A C 1
ATOM 691 O O . LEU A 1 91 ? -17.979 3.868 11.860 1.00 96.56 91 LEU A O 1
ATOM 695 N N . PRO A 1 92 ? -19.913 4.842 12.422 1.00 95.12 92 PRO A N 1
ATOM 696 C CA . PRO A 1 92 ? -19.268 6.092 12.807 1.00 95.12 92 PRO A CA 1
ATOM 697 C C . PRO A 1 92 ? -18.243 5.891 13.932 1.00 95.12 92 PRO A C 1
ATOM 699 O O . PRO A 1 92 ? -18.561 5.352 14.991 1.00 95.12 92 PRO A O 1
ATOM 702 N N . GLY A 1 93 ? -17.012 6.359 13.712 1.00 94.31 93 GLY A N 1
ATOM 703 C CA . GLY A 1 93 ? -15.909 6.230 14.672 1.00 94.31 93 GLY A CA 1
ATOM 704 C C . GLY A 1 93 ? -15.256 4.844 14.716 1.00 94.31 93 GLY A C 1
ATOM 705 O O . GLY A 1 93 ? -14.312 4.648 15.484 1.00 94.31 93 GLY A O 1
ATOM 706 N N . GLU A 1 94 ? -15.719 3.898 13.897 1.00 95.69 94 GLU A N 1
ATOM 7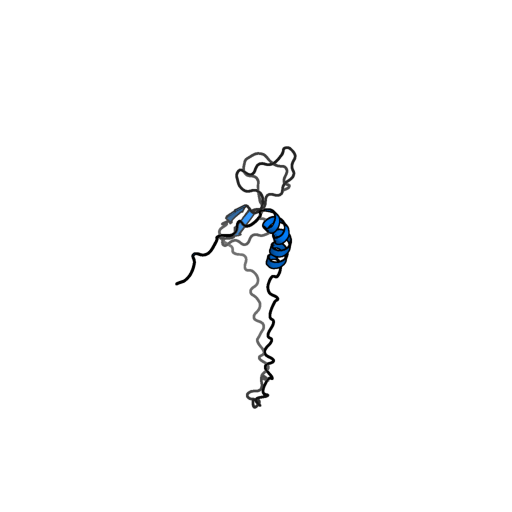07 C CA . GLU A 1 94 ? -15.087 2.592 13.762 1.00 95.69 94 GLU A CA 1
ATOM 708 C C . GLU A 1 94 ? -13.684 2.728 13.159 1.00 95.69 94 GLU A C 1
ATOM 710 O O . GLU A 1 94 ? -13.461 3.443 12.180 1.00 95.69 94 GLU A O 1
ATOM 715 N N . LYS A 1 95 ? -12.720 2.026 13.759 1.00 95.50 95 LYS A N 1
ATOM 716 C CA . LYS A 1 95 ? -11.365 1.915 13.220 1.00 95.50 95 LYS A CA 1
ATOM 717 C C . LYS A 1 95 ? -11.284 0.674 12.354 1.00 95.50 95 LYS A C 1
ATOM 719 O O . LYS A 1 95 ? -11.616 -0.414 12.811 1.00 95.50 95 LYS A O 1
ATOM 724 N N . PHE A 1 96 ? -10.746 0.824 11.154 1.00 95.38 96 PHE A N 1
ATOM 725 C CA . PHE A 1 96 ? -10.537 -0.289 10.241 1.00 95.38 96 PHE A CA 1
ATOM 726 C C . PHE A 1 96 ? -9.177 -0.182 9.552 1.00 95.38 96 PHE A C 1
ATOM 728 O O . PHE A 1 96 ? -8.569 0.885 9.489 1.00 95.38 96 PHE A O 1
ATOM 735 N N . ALA A 1 97 ? -8.704 -1.310 9.024 1.00 95.06 97 ALA A N 1
ATOM 736 C CA . ALA A 1 97 ? -7.495 -1.380 8.215 1.00 95.06 97 ALA A CA 1
ATOM 737 C C . ALA A 1 97 ? -7.873 -1.744 6.779 1.00 95.06 97 ALA A C 1
ATOM 739 O O . ALA A 1 97 ? -8.344 -2.854 6.521 1.00 95.06 97 ALA A O 1
ATOM 740 N N . LYS A 1 98 ? -7.647 -0.828 5.837 1.00 95.31 98 LYS A N 1
ATOM 741 C CA . LYS A 1 98 ? -7.767 -1.102 4.401 1.00 95.31 98 LYS A CA 1
ATOM 742 C C . LYS A 1 98 ? -6.476 -1.770 3.920 1.00 95.31 98 LYS A C 1
ATOM 744 O O . LYS A 1 98 ? -5.387 -1.244 4.135 1.00 95.31 98 LYS A O 1
ATOM 749 N N . ARG A 1 99 ? -6.597 -2.945 3.302 1.00 96.88 99 ARG A N 1
ATOM 750 C CA . ARG A 1 99 ? -5.483 -3.688 2.702 1.00 96.88 99 ARG A CA 1
ATOM 751 C C . ARG A 1 99 ? -5.826 -4.014 1.258 1.00 96.88 99 ARG A C 1
ATOM 753 O O . ARG A 1 99 ? -6.920 -4.499 0.988 1.00 96.88 99 ARG A O 1
ATOM 760 N N . TRP A 1 100 ? -4.871 -3.795 0.367 1.00 97.81 100 TRP A N 1
ATOM 761 C CA . TRP A 1 100 ? -4.986 -4.111 -1.051 1.00 97.81 100 TRP A CA 1
ATOM 762 C C . TRP A 1 100 ? -3.995 -5.205 -1.421 1.00 97.81 100 TRP A C 1
ATOM 764 O O . TRP A 1 100 ? -2.871 -5.227 -0.913 1.00 97.81 100 TRP A O 1
ATOM 774 N N . LEU A 1 101 ? -4.393 -6.070 -2.346 1.00 98.31 101 LEU A N 1
ATOM 775 C CA . LEU A 1 101 ? -3.466 -6.903 -3.090 1.00 98.31 101 LEU A CA 1
ATOM 776 C C . LEU A 1 101 ? -3.066 -6.159 -4.364 1.00 98.31 101 LEU A C 1
ATOM 778 O O . LEU A 1 101 ? -3.908 -5.859 -5.214 1.00 98.31 101 LEU A O 1
ATOM 782 N N . ILE A 1 102 ? -1.775 -5.870 -4.491 1.00 98.31 102 ILE A N 1
ATOM 783 C CA . ILE A 1 102 ? -1.194 -5.185 -5.646 1.00 98.31 102 ILE A CA 1
ATOM 784 C C . ILE A 1 102 ? -0.033 -5.999 -6.210 1.00 98.31 102 ILE A C 1
ATOM 786 O O . ILE A 1 102 ? 0.654 -6.711 -5.476 1.00 98.31 102 ILE A O 1
ATOM 790 N N . ALA A 1 103 ? 0.186 -5.880 -7.514 1.00 97.81 103 ALA A N 1
ATOM 791 C CA . ALA A 1 103 ? 1.305 -6.491 -8.213 1.00 97.81 103 ALA A CA 1
ATOM 792 C C . ALA A 1 103 ? 2.185 -5.412 -8.848 1.00 97.81 103 ALA A C 1
ATOM 794 O O . ALA A 1 103 ? 1.678 -4.451 -9.433 1.00 97.81 103 ALA A O 1
ATOM 795 N N . ASN A 1 104 ? 3.501 -5.595 -8.744 1.00 97.31 104 ASN A N 1
ATOM 796 C CA . ASN A 1 104 ? 4.453 -4.871 -9.571 1.00 97.31 104 ASN A CA 1
ATOM 797 C C . ASN A 1 104 ? 4.525 -5.574 -10.929 1.00 97.31 104 ASN A C 1
ATOM 799 O O . ASN A 1 104 ? 5.071 -6.671 -11.024 1.00 97.31 104 ASN A O 1
ATOM 803 N N . GLU A 1 105 ? 3.940 -4.959 -11.952 1.00 96.94 105 GLU A N 1
ATOM 804 C CA . GLU A 1 105 ? 4.077 -5.406 -13.346 1.00 96.94 105 GLU A CA 1
ATOM 805 C C . GLU A 1 105 ? 4.995 -4.476 -14.147 1.00 96.94 105 GLU A C 1
ATOM 807 O O . GLU A 1 105 ? 5.084 -4.573 -15.369 1.00 96.94 105 GLU A O 1
ATOM 812 N N . GLY A 1 106 ? 5.672 -3.555 -13.460 1.00 94.38 106 GLY A N 1
ATOM 813 C CA . GLY A 1 106 ? 6.677 -2.688 -14.043 1.00 94.38 106 GLY A CA 1
ATOM 814 C C . GLY A 1 106 ? 8.032 -3.373 -14.136 1.00 94.38 106 GLY A C 1
ATOM 815 O O . GLY A 1 106 ? 8.243 -4.498 -13.686 1.00 94.38 106 GLY A O 1
ATOM 816 N N . SER A 1 107 ? 8.988 -2.641 -14.697 1.00 93.75 107 SER A N 1
ATOM 817 C CA . SER A 1 107 ? 10.398 -3.048 -14.702 1.00 93.75 107 SER A CA 1
ATOM 818 C C . SER A 1 107 ? 11.215 -2.365 -13.604 1.00 93.75 107 SER A C 1
ATOM 820 O O . SER A 1 107 ? 12.391 -2.687 -13.431 1.00 93.75 107 SER A O 1
ATOM 822 N N . CYS A 1 108 ? 10.619 -1.420 -12.867 1.00 92.81 108 CYS A N 1
ATOM 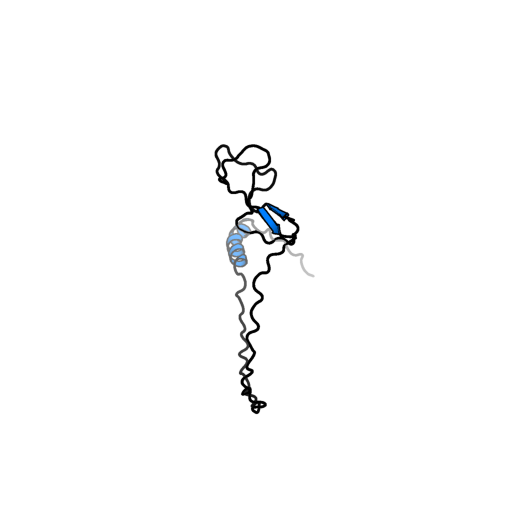823 C CA . CYS A 1 108 ? 11.235 -0.799 -11.700 1.00 92.81 108 CYS A CA 1
ATOM 824 C C . CYS A 1 108 ? 11.014 -1.659 -10.453 1.00 92.81 108 CYS A C 1
ATOM 826 O O . CYS A 1 108 ? 9.878 -1.970 -10.103 1.00 92.81 108 CYS A O 1
ATOM 828 N N . ASN A 1 109 ? 12.086 -1.967 -9.722 1.00 92.50 109 ASN A N 1
ATOM 829 C CA . ASN A 1 109 ? 11.946 -2.463 -8.355 1.00 92.50 109 ASN A CA 1
ATOM 830 C C . ASN A 1 109 ? 11.474 -1.323 -7.449 1.00 92.50 109 ASN A C 1
ATOM 832 O O . ASN A 1 109 ? 12.011 -0.216 -7.512 1.00 92.50 109 ASN A O 1
ATOM 836 N N . TRP A 1 110 ? 10.499 -1.604 -6.590 1.00 93.25 110 TRP A N 1
ATOM 837 C CA . TRP A 1 110 ? 10.113 -0.672 -5.539 1.00 93.25 110 TRP A CA 1
ATOM 838 C C . TRP A 1 110 ? 11.163 -0.690 -4.431 1.00 93.25 110 TRP A C 1
ATOM 840 O O . TRP A 1 110 ? 11.570 -1.749 -3.953 1.00 93.25 110 TRP A O 1
ATOM 850 N N . ASP A 1 111 ? 11.597 0.494 -4.028 1.00 91.50 111 ASP A N 1
ATOM 851 C CA . ASP A 1 111 ? 12.491 0.714 -2.899 1.00 91.50 111 ASP A CA 1
ATOM 852 C C . ASP A 1 111 ? 11.851 1.692 -1.898 1.00 91.50 111 ASP A C 1
ATOM 854 O O . ASP A 1 111 ? 10.661 2.000 -1.972 1.00 91.50 111 ASP A O 1
ATOM 858 N N . GLN A 1 112 ? 12.641 2.192 -0.948 1.00 93.19 112 GLN A N 1
ATOM 859 C CA . GLN A 1 112 ? 12.177 3.111 0.097 1.00 93.19 112 GLN A CA 1
ATOM 860 C C . GLN A 1 112 ? 11.682 4.468 -0.437 1.00 93.19 112 GLN A C 1
ATOM 862 O O . GLN A 1 112 ? 11.116 5.245 0.328 1.00 93.19 112 GLN A O 1
ATOM 867 N N . SER A 1 113 ? 11.890 4.778 -1.722 1.00 91.38 113 SER A N 1
ATOM 868 C CA . SER A 1 113 ? 11.357 5.992 -2.350 1.00 91.38 113 SER A CA 1
ATOM 869 C C . SER A 1 113 ? 9.890 5.864 -2.782 1.00 91.38 113 SER A C 1
ATOM 871 O O . SER A 1 113 ? 9.251 6.877 -3.071 1.00 91.38 113 SER A O 1
ATOM 873 N N . TYR A 1 114 ? 9.332 4.648 -2.796 1.00 94.19 114 TYR A N 1
ATOM 874 C CA . TYR A 1 114 ? 7.936 4.399 -3.150 1.00 94.19 114 TYR A CA 1
ATOM 875 C C . TYR A 1 114 ? 7.051 4.467 -1.906 1.00 94.19 114 TYR A C 1
ATOM 877 O O . TYR A 1 114 ? 7.356 3.883 -0.869 1.00 94.19 114 TYR A O 1
ATOM 885 N N . SER A 1 115 ? 5.924 5.166 -2.019 1.00 93.50 115 SER A N 1
ATOM 886 C CA . SER A 1 115 ? 4.930 5.296 -0.950 1.00 93.50 115 SER A CA 1
ATOM 887 C C . SER A 1 115 ? 3.519 5.306 -1.528 1.00 93.50 115 SER A C 1
ATOM 889 O O . SER A 1 115 ? 3.310 5.679 -2.684 1.00 93.50 115 SER A O 1
ATOM 891 N N . LEU A 1 116 ? 2.541 4.904 -0.717 1.00 93.25 116 LEU A N 1
ATOM 892 C CA . LEU A 1 116 ? 1.132 5.118 -1.030 1.00 93.25 116 LEU A CA 1
ATOM 893 C C . LEU A 1 116 ? 0.758 6.554 -0.661 1.00 93.25 116 LEU A C 1
ATOM 895 O O . LEU A 1 116 ? 1.113 7.039 0.410 1.00 93.25 116 LEU A O 1
ATOM 899 N N . GLN A 1 117 ? 0.040 7.235 -1.550 1.00 93.44 117 GLN A N 1
ATOM 900 C CA . GLN A 1 117 ? -0.372 8.622 -1.351 1.00 93.44 117 GLN A CA 1
ATOM 901 C C . GLN A 1 117 ? -1.875 8.762 -1.574 1.00 93.44 117 GLN A C 1
ATOM 903 O O . GLN A 1 117 ? -2.426 8.245 -2.546 1.00 93.44 117 GLN A O 1
ATOM 908 N N . LEU A 1 118 ? -2.535 9.505 -0.684 1.00 94.12 118 LEU A N 1
ATOM 909 C CA . LEU A 1 118 ? -3.922 9.910 -0.880 1.00 94.12 118 LEU A CA 1
ATOM 910 C C . LEU A 1 118 ? -3.977 10.984 -1.974 1.00 94.12 118 LEU A C 1
ATOM 912 O O . LEU A 1 118 ? -3.535 12.111 -1.758 1.00 94.12 118 LEU A O 1
ATOM 916 N N . ILE A 1 119 ? -4.529 10.637 -3.136 1.00 94.94 119 ILE A N 1
ATOM 917 C CA . ILE A 1 119 ? -4.656 11.563 -4.274 1.00 94.94 119 ILE A CA 1
ATOM 918 C C . ILE A 1 119 ? -5.989 12.324 -4.291 1.00 94.94 119 ILE A C 1
ATOM 920 O O . ILE A 1 119 ? -6.086 13.383 -4.906 1.00 94.94 119 ILE A O 1
ATOM 924 N N . SER A 1 120 ? -7.024 11.795 -3.632 1.00 95.50 120 SER A N 1
ATOM 925 C CA . SER A 1 120 ? -8.376 12.363 -3.638 1.00 95.50 120 SER A CA 1
ATOM 926 C C . SER A 1 120 ? -9.233 11.812 -2.500 1.00 95.50 120 SER A C 1
ATOM 928 O O . SER A 1 120 ? -8.970 10.719 -2.005 1.00 95.50 120 SER A O 1
ATOM 930 N N . GLY A 1 121 ? -10.316 12.515 -2.166 1.00 93.94 121 GLY A N 1
ATOM 931 C CA . GLY A 1 121 ? -11.266 12.101 -1.132 1.00 93.94 121 GLY A CA 1
ATOM 932 C C . GLY A 1 121 ? -10.898 12.611 0.260 1.00 93.94 121 GLY A C 1
ATOM 933 O O . GLY A 1 121 ? -9.959 13.388 0.436 1.00 93.94 121 GLY A O 1
ATOM 934 N N . LEU A 1 122 ? -11.685 12.206 1.255 1.00 92.56 122 LEU A N 1
ATOM 935 C CA . LEU A 1 122 ? -11.445 12.573 2.648 1.00 92.56 122 LEU A CA 1
ATOM 936 C C . LEU A 1 122 ? -10.312 11.726 3.227 1.00 92.56 122 LEU A C 1
ATOM 938 O O . LEU A 1 122 ? -10.272 10.512 3.032 1.00 92.56 122 LEU A O 1
ATOM 942 N N . SER A 1 123 ? -9.418 12.361 3.986 1.00 92.25 123 SER A N 1
ATOM 943 C CA . SER A 1 123 ? -8.462 11.615 4.800 1.00 92.25 123 SER A CA 1
ATOM 944 C C . SER A 1 123 ? -9.210 10.887 5.912 1.00 92.25 123 SER A C 1
ATOM 946 O O . SER A 1 123 ? -9.934 11.508 6.689 1.00 92.25 123 SER A O 1
ATOM 948 N N . LEU A 1 124 ? -9.009 9.573 5.994 1.00 92.31 124 LEU A N 1
ATOM 949 C CA . LEU A 1 124 ? -9.566 8.718 7.045 1.00 92.31 124 LEU A CA 1
ATOM 950 C C . LEU A 1 124 ? -8.575 8.504 8.203 1.00 92.31 124 LEU A C 1
ATOM 952 O O . LEU A 1 124 ? -8.757 7.605 9.018 1.00 92.31 124 LEU A O 1
ATOM 956 N N . GLY A 1 125 ? -7.529 9.337 8.278 1.00 90.88 125 GLY A N 1
ATOM 957 C CA . GLY A 1 125 ? -6.582 9.353 9.395 1.00 90.88 125 GLY A CA 1
ATOM 958 C C . GLY A 1 125 ? -5.465 8.310 9.321 1.00 90.88 125 GLY A C 1
ATOM 959 O O . GLY A 1 125 ? -4.935 7.940 10.362 1.00 90.88 125 GLY A O 1
ATOM 960 N N . ALA A 1 126 ? -5.114 7.827 8.125 1.00 89.19 126 ALA A N 1
ATOM 961 C CA . ALA A 1 126 ? -3.918 7.007 7.937 1.00 89.19 126 ALA A CA 1
ATOM 962 C C . ALA A 1 126 ? -2.651 7.880 7.957 1.00 89.19 126 ALA A C 1
ATOM 964 O O . ALA A 1 126 ? -2.627 8.956 7.350 1.00 89.19 126 ALA A O 1
ATOM 965 N N . ASP A 1 127 ? -1.609 7.398 8.634 1.00 84.56 127 ASP A N 1
ATOM 966 C CA . ASP A 1 127 ? -0.282 8.015 8.612 1.00 84.56 127 ASP A CA 1
ATOM 967 C C . ASP A 1 127 ? 0.385 7.839 7.233 1.00 84.56 127 ASP A C 1
ATOM 969 O O . ASP A 1 127 ? 0.009 6.955 6.457 1.00 84.56 127 ASP A O 1
ATOM 973 N N . LYS A 1 128 ? 1.352 8.711 6.922 1.00 71.31 128 LYS A N 1
ATOM 974 C CA . LYS A 1 128 ? 2.146 8.667 5.682 1.00 71.31 128 LYS A CA 1
ATOM 975 C C . LYS A 1 128 ? 3.390 7.803 5.824 1.00 71.31 128 LYS A C 1
ATOM 977 O O . LYS A 1 128 ? 3.986 7.826 6.922 1.00 71.31 128 LYS A O 1
#

pLDDT: mean 76.68, std 17.26, range [38.84, 98.5]

Radius of gyration: 36.48 Å; chains: 1; bounding box: 94×83×39 Å

Sequence (128 aa):
MTNPLEMKNIRPKLLIRAWPLLLVFLLVGCQSGASDPTITPEAHFLPPTADPSAPQNAALLPTPLPTRQASCENQLVFRDDLTVPDGMEVLPGEKFAKRWLIANEGSCNWDQSYSLQLISGLSLGADK

Secondary structure (DSSP, 8-state):
-----------THHHHHHHHHHHHHTT-PPP----------------------S------PPPPP----SS----EEEEEESS--TT----TT------EEEEE-SSSPP-TT------SS---S---